Protein AF-A0A099D2W9-F1 (afdb_monomer_lite)

Organism: NCBI:txid414996

Sequence (85 aa):
MTLTVDPEAGYAAIRWFGMDPPEGLYVTHNSEVEPQVDLLTDGGTPNCFPRSAALSLGDIRKALVEFVSTGKRPVGVNWEWFDRL

Radius of gyration: 12.14 Å; chains: 1; bounding box: 29×29×29 Å

Secondary structure (DSSP, 8-state):
-EEEEETTTTEEEEEEEE-SSSPEEEEE---SSPPS-----TTT---PPPGGG-EEHHHHHHHHHHHHHHSS--SSS-EEE----

InterPro domains:
  IPR025680 Double-stranded DNA deaminase immunity protein DddI [PF14430] (32-80)

Foldseek 3Di:
DDKFDDVVLQKIKDWDQDPPPVGAIKIFFAPDDQDPDFRDPDPPDPPTDDSRRIDGPVQVVVQVVQCVVPVDRRPSTDIDGDDDD

Structure (mmCIF, N/CA/C/O backbone):
data_AF-A0A099D2W9-F1
#
_entry.id   AF-A0A099D2W9-F1
#
loop_
_atom_site.group_PDB
_atom_site.id
_atom_site.type_symbol
_atom_site.label_atom_id
_atom_site.label_alt_id
_atom_site.label_comp_id
_atom_site.label_asym_id
_atom_site.label_entity_id
_atom_site.label_seq_id
_atom_site.pdbx_PDB_ins_code
_atom_site.Cartn_x
_atom_site.Cartn_y
_atom_site.Cartn_z
_atom_site.occupancy
_atom_site.B_iso_or_equiv
_atom_site.auth_seq_id
_atom_site.auth_comp_id
_atom_site.auth_asym_id
_atom_site.auth_atom_id
_atom_site.pdbx_PDB_model_num
ATOM 1 N N . MET A 1 1 ? -0.372 -2.936 -9.561 1.00 80.12 1 MET A N 1
ATOM 2 C CA . MET A 1 1 ? -0.563 -2.657 -8.121 1.00 80.12 1 MET A CA 1
ATOM 3 C C . MET A 1 1 ? -1.803 -3.393 -7.644 1.00 80.12 1 MET A C 1
ATOM 5 O O . MET A 1 1 ? -2.780 -3.401 -8.380 1.00 80.12 1 MET A O 1
ATOM 9 N N . THR A 1 2 ? -1.772 -3.997 -6.459 1.00 85.25 2 THR A N 1
ATOM 10 C CA . THR A 1 2 ? -2.950 -4.591 -5.801 1.00 85.25 2 THR A CA 1
ATOM 11 C C . THR A 1 2 ? -3.133 -3.970 -4.417 1.00 85.25 2 THR A C 1
ATOM 13 O O . THR A 1 2 ? -2.158 -3.537 -3.806 1.00 85.25 2 THR A O 1
ATOM 16 N N . LEU A 1 3 ? -4.367 -3.923 -3.922 1.00 86.12 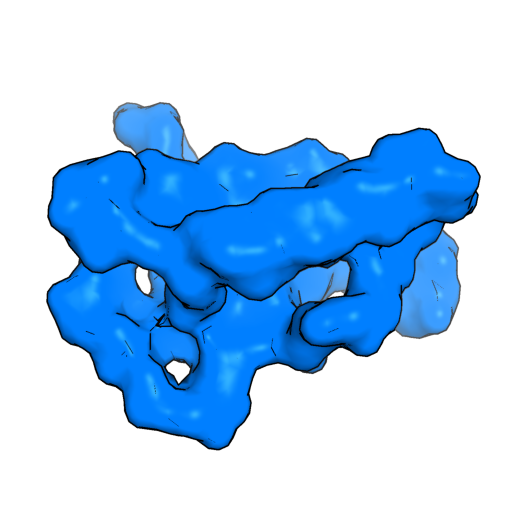3 LEU A N 1
ATOM 17 C CA . LEU A 1 3 ? -4.732 -3.334 -2.632 1.00 86.12 3 LEU A CA 1
ATOM 18 C C . LEU A 1 3 ? -5.582 -4.346 -1.860 1.00 86.12 3 LEU A C 1
ATOM 20 O O . LEU A 1 3 ? -6.487 -4.936 -2.445 1.00 86.12 3 LEU A O 1
ATOM 24 N N . THR A 1 4 ? -5.321 -4.503 -0.565 1.00 87.12 4 THR A N 1
ATOM 25 C CA . THR A 1 4 ? -6.279 -5.108 0.370 1.00 87.12 4 THR A CA 1
ATOM 26 C C . THR A 1 4 ? -6.741 -4.057 1.369 1.00 87.12 4 THR A C 1
ATOM 28 O O . THR A 1 4 ? -5.971 -3.160 1.721 1.00 87.12 4 THR A O 1
ATOM 31 N N . VAL A 1 5 ? -7.993 -4.149 1.802 1.00 86.25 5 VAL A N 1
ATOM 32 C CA . VAL A 1 5 ? -8.609 -3.190 2.715 1.00 86.25 5 VAL A CA 1
ATOM 33 C C . VAL A 1 5 ? -9.445 -3.913 3.756 1.00 86.25 5 VAL A C 1
ATOM 35 O O . VAL A 1 5 ? -10.256 -4.770 3.418 1.00 86.25 5 VAL A O 1
ATOM 38 N N . ASP A 1 6 ? -9.268 -3.509 5.008 1.00 86.69 6 ASP A N 1
ATOM 39 C CA . ASP A 1 6 ? -10.178 -3.810 6.100 1.00 86.69 6 ASP A CA 1
ATOM 40 C C . ASP A 1 6 ? -10.830 -2.490 6.554 1.00 86.69 6 ASP A C 1
ATOM 42 O O . ASP A 1 6 ? -10.211 -1.685 7.264 1.00 86.69 6 ASP A O 1
ATOM 46 N N . PRO A 1 7 ? -12.063 -2.209 6.097 1.00 82.25 7 PRO A N 1
ATOM 47 C CA . PRO A 1 7 ? -12.749 -0.974 6.439 1.00 82.25 7 PRO A CA 1
ATOM 48 C C . PRO A 1 7 ? -13.225 -0.939 7.896 1.00 82.25 7 PRO A C 1
ATOM 50 O O . PRO A 1 7 ? -13.391 0.160 8.421 1.00 82.25 7 PRO A O 1
ATOM 53 N N . GLU A 1 8 ? -13.430 -2.090 8.548 1.00 84.25 8 GLU A N 1
ATOM 54 C CA . GLU A 1 8 ? -13.830 -2.144 9.960 1.00 84.25 8 GLU A CA 1
ATOM 55 C C . GLU A 1 8 ? -12.647 -1.806 10.865 1.00 84.25 8 GLU A C 1
ATOM 57 O O . GLU A 1 8 ? -12.786 -1.027 11.808 1.00 84.25 8 GLU A O 1
ATOM 62 N N . ALA A 1 9 ? -11.464 -2.324 10.530 1.00 84.31 9 ALA A N 1
ATOM 63 C CA . ALA A 1 9 ? -10.236 -1.998 11.241 1.00 84.31 9 ALA A CA 1
ATOM 64 C C . ALA A 1 9 ? -9.691 -0.600 10.893 1.00 84.31 9 ALA A C 1
ATOM 66 O O . ALA A 1 9 ? -8.942 -0.019 11.675 1.00 84.31 9 ALA A O 1
ATOM 67 N N . GLY A 1 10 ? -10.050 -0.042 9.731 1.00 88.94 10 GLY A N 1
ATOM 68 C CA . GLY A 1 10 ? -9.565 1.265 9.276 1.00 88.94 10 GLY A CA 1
ATOM 69 C C . GLY A 1 10 ? -8.154 1.228 8.678 1.00 88.94 10 GLY A C 1
ATOM 70 O O . GLY A 1 10 ? -7.472 2.260 8.635 1.00 88.94 10 GLY A O 1
ATOM 71 N N . TYR A 1 11 ? -7.735 0.064 8.175 1.00 89.62 11 TYR A N 1
ATOM 72 C CA . TYR A 1 11 ? -6.409 -0.159 7.604 1.00 89.62 11 TYR A CA 1
ATOM 73 C C . TYR A 1 11 ? -6.476 -0.767 6.206 1.00 89.62 11 TYR A C 1
ATOM 75 O O . TYR A 1 11 ? -7.439 -1.421 5.809 1.00 89.62 11 TYR A O 1
ATOM 83 N N . ALA A 1 12 ? -5.414 -0.552 5.445 1.00 90.25 12 ALA A N 1
ATOM 84 C CA . ALA A 1 12 ? -5.210 -1.184 4.156 1.00 90.25 12 ALA A CA 1
ATOM 85 C C . ALA A 1 12 ? -3.714 -1.352 3.879 1.00 90.25 12 ALA A C 1
ATOM 87 O O . ALA A 1 12 ? -2.872 -0.711 4.509 1.00 90.25 12 ALA A O 1
ATOM 88 N N . ALA A 1 13 ? -3.387 -2.213 2.922 1.00 90.62 13 ALA A N 1
ATOM 89 C CA . ALA A 1 13 ? -2.018 -2.427 2.472 1.00 90.62 13 ALA A CA 1
ATOM 90 C C . ALA A 1 13 ? -1.966 -2.479 0.947 1.00 90.62 13 ALA A C 1
ATOM 92 O O . ALA A 1 13 ? -2.837 -3.066 0.296 1.00 90.62 13 ALA A O 1
ATOM 93 N N . ILE A 1 14 ? -0.934 -1.859 0.376 1.00 90.38 14 ILE A N 1
ATOM 94 C CA . ILE A 1 14 ? -0.704 -1.830 -1.068 1.00 90.38 14 ILE A CA 1
ATOM 95 C C . ILE A 1 14 ? 0.469 -2.740 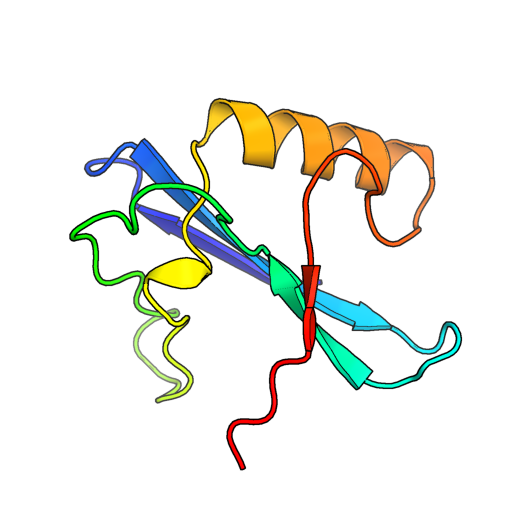-1.396 1.00 90.38 14 ILE A C 1
ATOM 97 O O . ILE A 1 14 ? 1.495 -2.718 -0.724 1.00 90.38 14 ILE A O 1
ATOM 101 N N . ARG A 1 15 ? 0.337 -3.494 -2.485 1.00 88.81 15 ARG A N 1
ATOM 102 C CA . ARG A 1 15 ? 1.429 -4.231 -3.115 1.00 88.81 15 ARG A CA 1
ATOM 103 C C . ARG A 1 15 ? 1.710 -3.658 -4.495 1.00 88.81 15 ARG A C 1
ATOM 105 O O . ARG A 1 15 ? 0.823 -3.530 -5.348 1.00 88.81 15 ARG A O 1
ATOM 112 N N . TRP A 1 16 ? 2.966 -3.321 -4.719 1.00 87.06 16 TRP A N 1
ATOM 113 C CA . TRP A 1 16 ? 3.482 -2.810 -5.972 1.00 87.06 16 TRP A CA 1
ATOM 114 C C . TRP A 1 16 ? 4.290 -3.892 -6.685 1.00 87.06 16 TRP A C 1
ATOM 116 O O . TRP A 1 16 ? 5.160 -4.525 -6.093 1.00 87.06 16 TRP A O 1
ATOM 126 N N . PHE A 1 17 ? 3.983 -4.071 -7.967 1.00 82.50 17 PHE A N 1
ATOM 127 C CA . PHE A 1 17 ? 4.705 -4.933 -8.895 1.00 82.50 17 PHE A CA 1
ATOM 128 C C . PHE A 1 17 ? 5.232 -3.994 -9.976 1.00 82.50 17 PHE A C 1
ATOM 130 O O . PHE A 1 17 ? 4.475 -3.593 -10.863 1.00 82.50 17 PHE A O 1
ATOM 137 N N . GLY A 1 18 ? 6.463 -3.523 -9.810 1.00 70.50 18 GLY A N 1
ATOM 138 C CA . GLY A 1 18 ? 7.078 -2.551 -10.708 1.00 70.50 18 GLY A CA 1
ATOM 139 C C . GLY A 1 18 ? 8.189 -3.172 -11.531 1.00 70.50 18 GLY A C 1
ATOM 140 O O . GLY A 1 18 ? 8.896 -4.044 -11.037 1.00 70.50 18 GLY A O 1
ATOM 141 N N . MET A 1 19 ? 8.362 -2.664 -12.751 1.00 66.19 19 MET A N 1
ATOM 142 C CA . MET A 1 19 ? 9.578 -2.871 -13.551 1.00 66.19 19 MET A CA 1
ATOM 143 C C . MET A 1 19 ? 10.610 -1.749 -13.324 1.00 66.19 19 MET A C 1
ATOM 145 O O . MET A 1 19 ? 11.680 -1.759 -13.919 1.00 66.19 19 MET A O 1
ATOM 149 N N . ASP A 1 20 ? 10.282 -0.746 -12.499 1.00 67.50 20 ASP A N 1
ATOM 150 C CA . ASP A 1 20 ? 11.208 0.335 -12.160 1.00 67.50 20 ASP A CA 1
ATOM 151 C C . ASP A 1 20 ? 12.322 -0.200 -11.242 1.00 67.50 20 ASP A C 1
ATOM 153 O O . ASP A 1 20 ? 12.000 -0.841 -10.240 1.00 67.50 20 ASP A O 1
ATOM 157 N N . PRO A 1 21 ? 13.610 0.086 -11.516 1.00 59.84 21 PRO A N 1
ATOM 158 C CA . PRO A 1 21 ? 14.710 -0.358 -10.669 1.00 59.84 21 PRO A CA 1
ATOM 159 C C . PRO A 1 21 ? 14.621 0.201 -9.231 1.00 59.84 21 PRO A C 1
ATOM 161 O O . PRO A 1 21 ? 14.423 1.409 -9.062 1.00 59.84 21 PRO A O 1
ATOM 164 N N . PRO A 1 22 ? 14.840 -0.627 -8.188 1.00 66.25 22 PRO A N 1
ATOM 165 C CA . PRO A 1 22 ? 15.072 -2.066 -8.266 1.00 66.25 22 PRO A CA 1
ATOM 166 C C . PRO A 1 22 ? 13.772 -2.807 -8.589 1.00 66.25 22 PRO A C 1
ATOM 168 O O . PRO A 1 22 ? 12.751 -2.594 -7.934 1.00 66.25 22 PRO A O 1
ATOM 171 N N . GLU A 1 23 ? 13.831 -3.693 -9.582 1.00 74.88 23 GLU A N 1
ATOM 172 C CA . GLU A 1 23 ? 12.715 -4.578 -9.903 1.00 74.88 23 GLU A CA 1
ATOM 173 C C . GLU A 1 23 ? 12.395 -5.452 -8.689 1.00 74.88 23 GLU A C 1
ATOM 175 O O . GLU A 1 23 ? 13.292 -5.965 -8.015 1.00 74.88 23 GLU A O 1
ATOM 180 N N . GLY A 1 24 ? 11.111 -5.617 -8.388 1.00 77.75 24 GLY A N 1
ATOM 181 C CA . GLY A 1 24 ? 10.716 -6.437 -7.257 1.00 77.75 24 GLY A CA 1
ATOM 182 C C . GLY A 1 24 ? 9.296 -6.205 -6.787 1.00 77.75 24 GLY A C 1
ATOM 183 O O . GLY A 1 24 ? 8.582 -5.297 -7.231 1.00 77.75 24 GLY A O 1
ATOM 184 N N . LEU A 1 25 ? 8.903 -7.060 -5.850 1.00 85.00 25 LEU A N 1
ATOM 185 C CA . LEU A 1 25 ? 7.671 -6.905 -5.115 1.00 85.00 25 LEU A CA 1
ATOM 186 C C . LEU A 1 25 ? 7.906 -5.996 -3.914 1.00 85.00 25 LEU A C 1
ATOM 188 O O . LEU A 1 25 ? 8.793 -6.236 -3.098 1.00 85.00 25 LEU A O 1
ATOM 192 N N . TYR A 1 26 ? 7.076 -4.971 -3.787 1.00 87.81 26 TYR A N 1
ATOM 193 C CA . TYR A 1 26 ? 7.093 -4.098 -2.624 1.00 87.81 26 TYR A CA 1
ATOM 194 C C . TYR A 1 26 ? 5.722 -4.077 -1.984 1.00 87.81 26 TYR A C 1
ATOM 196 O O . TYR A 1 26 ? 4.706 -4.053 -2.682 1.00 87.81 26 TYR A O 1
ATOM 204 N N . VAL A 1 27 ? 5.693 -4.041 -0.662 1.00 90.25 27 VAL A N 1
ATOM 205 C CA . VAL A 1 27 ? 4.481 -3.741 0.095 1.00 90.25 27 VAL A CA 1
ATOM 206 C C . VAL A 1 27 ? 4.655 -2.407 0.799 1.00 90.25 27 VAL A C 1
ATOM 208 O O . VAL A 1 27 ? 5.781 -1.975 1.055 1.00 90.25 27 VAL A O 1
ATOM 211 N N . THR A 1 28 ? 3.549 -1.725 1.078 1.00 91.38 28 THR A N 1
ATOM 212 C CA . THR A 1 28 ? 3.569 -0.611 2.029 1.00 91.38 28 THR A CA 1
ATOM 213 C C . THR A 1 28 ? 4.194 -1.071 3.334 1.00 91.38 28 THR A C 1
ATOM 215 O O . THR A 1 28 ? 4.094 -2.243 3.670 1.00 91.38 28 THR A 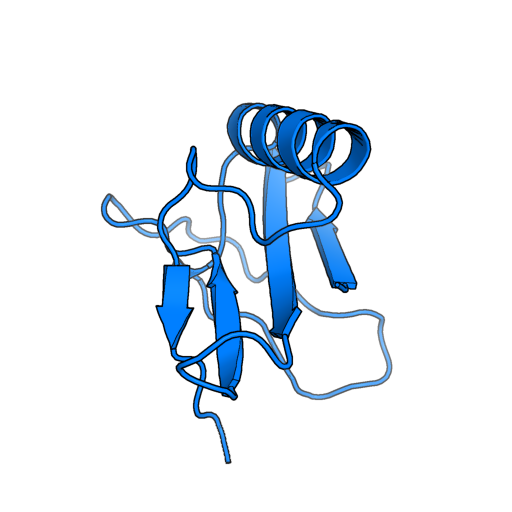O 1
ATOM 218 N N . HIS A 1 29 ? 4.847 -0.167 4.052 1.00 89.81 29 HIS A N 1
ATOM 219 C CA . HIS A 1 29 ? 5.468 -0.465 5.331 1.00 89.81 29 HIS A CA 1
ATOM 220 C C . HIS A 1 29 ? 5.140 0.632 6.334 1.00 89.81 29 HIS A C 1
ATOM 222 O O . HIS A 1 29 ? 5.285 1.823 6.062 1.00 89.81 29 HIS A O 1
ATOM 228 N N . ASN A 1 30 ? 4.692 0.220 7.503 1.00 86.69 30 ASN A N 1
ATOM 229 C CA . ASN A 1 30 ? 4.448 1.048 8.653 1.00 86.69 30 ASN A CA 1
ATOM 230 C C . ASN A 1 30 ? 5.685 0.970 9.546 1.00 86.69 30 ASN A C 1
ATOM 232 O O . ASN A 1 30 ? 5.917 -0.028 10.217 1.00 86.69 30 ASN A O 1
ATOM 236 N N . SER A 1 31 ? 6.490 2.029 9.528 1.00 76.81 31 SER A N 1
ATOM 237 C CA . SER A 1 31 ? 7.694 2.143 10.356 1.00 76.81 31 SER A CA 1
ATOM 238 C C . SER A 1 31 ? 7.402 2.475 11.824 1.00 76.81 31 SER A C 1
ATOM 240 O O . SER A 1 31 ? 8.340 2.630 12.604 1.00 76.81 3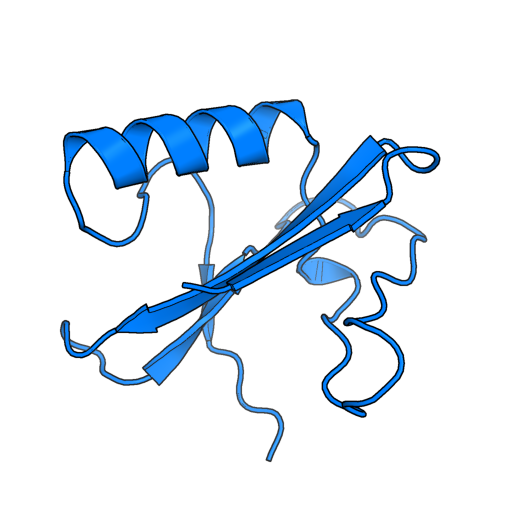1 SER A O 1
ATOM 242 N N . GLU A 1 32 ? 6.132 2.665 12.187 1.00 78.44 32 GLU A N 1
ATOM 243 C CA . GLU A 1 32 ? 5.700 2.928 13.557 1.00 78.44 32 GLU A CA 1
ATOM 244 C C . GLU A 1 32 ? 5.258 1.629 14.258 1.00 78.44 32 GLU A C 1
ATOM 246 O O . GLU A 1 32 ? 5.808 0.553 14.030 1.00 78.44 32 GLU A O 1
ATOM 251 N N . VAL A 1 33 ? 4.281 1.724 15.163 1.00 74.06 33 VAL A N 1
ATOM 252 C CA . VAL A 1 33 ? 3.710 0.568 15.856 1.00 74.06 33 VAL A CA 1
ATOM 253 C C . VAL A 1 33 ? 2.861 -0.242 14.879 1.00 74.06 33 VAL A C 1
ATOM 255 O O . VAL A 1 33 ? 1.879 0.265 14.333 1.00 74.06 33 VAL A O 1
ATOM 258 N N . GLU A 1 34 ? 3.216 -1.516 14.702 1.00 73.31 34 GLU A N 1
ATOM 259 C CA . GLU A 1 34 ? 2.457 -2.443 13.864 1.00 73.31 34 GLU A CA 1
ATOM 260 C C . GLU A 1 34 ? 1.007 -2.584 14.361 1.00 73.31 34 GLU A C 1
ATOM 262 O O . GLU A 1 34 ? 0.779 -2.953 15.525 1.00 73.31 34 GLU A O 1
ATOM 267 N N . PRO A 1 35 ? 0.006 -2.343 13.495 1.00 74.50 35 PRO A N 1
ATOM 268 C CA . PRO A 1 35 ? -1.386 -2.593 13.833 1.00 74.50 35 PRO A CA 1
ATOM 269 C C . PRO A 1 35 ? -1.601 -4.075 14.155 1.00 74.50 35 PRO A C 1
ATOM 271 O O . PRO A 1 35 ? -1.106 -4.959 13.457 1.00 74.50 35 PRO A O 1
ATOM 274 N N . GLN A 1 36 ? -2.400 -4.372 15.182 1.00 77.31 36 GLN A N 1
ATOM 275 C CA . GLN A 1 36 ? -2.833 -5.742 15.494 1.00 77.31 36 GLN A CA 1
ATOM 276 C C . GLN A 1 36 ? -3.988 -6.170 14.570 1.00 77.31 36 GLN A C 1
ATOM 278 O O . GLN A 1 36 ? -5.039 -6.601 15.035 1.00 77.31 36 GLN A O 1
ATOM 283 N N . VAL A 1 37 ? -3.808 -5.986 13.260 1.00 71.94 37 VAL A N 1
ATOM 284 C CA . VAL A 1 37 ? -4.810 -6.252 12.222 1.00 71.94 37 VAL A CA 1
ATOM 285 C C . VAL A 1 37 ? -4.207 -7.211 11.212 1.00 71.94 37 VAL A C 1
ATOM 287 O O . VAL A 1 37 ? -3.185 -6.917 10.591 1.00 71.94 37 VAL A O 1
ATOM 290 N N . ASP A 1 38 ? -4.851 -8.359 11.036 1.00 71.19 38 ASP A N 1
ATOM 291 C CA . ASP A 1 38 ? -4.455 -9.334 10.030 1.00 71.19 38 ASP A CA 1
ATOM 292 C C . ASP A 1 38 ? -5.133 -8.981 8.699 1.00 71.19 38 ASP A C 1
ATOM 294 O O . ASP A 1 38 ? -6.274 -9.352 8.431 1.00 71.19 38 ASP A O 1
ATOM 298 N N . LEU A 1 39 ? -4.417 -8.237 7.851 1.00 70.25 39 LEU A N 1
ATOM 299 C CA . LEU A 1 39 ? -4.871 -7.909 6.501 1.00 70.25 39 LEU A CA 1
ATOM 300 C C . LEU A 1 39 ? -4.747 -9.140 5.587 1.00 70.25 39 LEU A C 1
ATOM 302 O O . LEU A 1 39 ? -3.717 -9.381 4.947 1.00 70.25 39 LEU A O 1
ATOM 306 N N . LEU A 1 40 ? -5.815 -9.934 5.531 1.00 61.09 40 LEU A N 1
ATOM 307 C CA . LEU A 1 40 ? -5.939 -11.069 4.618 1.00 61.09 40 LEU A CA 1
ATOM 308 C C . LEU A 1 40 ? -6.191 -10.587 3.179 1.00 61.09 40 LEU A C 1
ATOM 310 O O . LEU A 1 40 ? -6.894 -9.603 2.941 1.00 61.09 40 LEU A O 1
ATOM 314 N N . THR A 1 41 ? -5.612 -11.283 2.199 1.00 58.06 41 THR A N 1
ATOM 315 C CA . THR A 1 41 ? -5.949 -11.092 0.782 1.00 58.06 41 THR A CA 1
ATOM 316 C C . THR A 1 41 ? -7.057 -12.055 0.388 1.00 58.06 41 THR A C 1
ATOM 318 O O . THR A 1 41 ? -6.905 -13.261 0.556 1.00 58.06 41 THR A O 1
ATOM 321 N N . ASP A 1 42 ? -8.167 -11.493 -0.089 1.00 47.81 42 ASP A N 1
ATOM 322 C CA . ASP A 1 42 ? -9.112 -12.060 -1.062 1.00 47.81 42 ASP A CA 1
ATOM 323 C C . ASP A 1 42 ? -9.364 -13.582 -1.097 1.00 47.81 42 ASP A C 1
ATOM 325 O O . ASP A 1 42 ? -9.514 -14.151 -2.165 1.00 47.81 42 ASP A O 1
ATOM 329 N N . GLY A 1 43 ? -9.494 -14.267 0.041 1.00 43.91 43 GLY A N 1
ATOM 330 C CA . GLY A 1 43 ? -10.156 -15.581 0.143 1.00 43.91 43 GLY A CA 1
ATOM 331 C C . GLY A 1 43 ? -9.585 -16.755 -0.678 1.00 43.91 43 GLY A C 1
ATOM 332 O O . GLY A 1 43 ? -10.130 -17.852 -0.587 1.00 43.91 43 GLY A O 1
ATOM 333 N N . GLY A 1 44 ? -8.512 -16.568 -1.452 1.00 44.81 44 GLY A N 1
ATOM 334 C CA . GLY A 1 44 ? -7.983 -17.583 -2.370 1.00 44.81 44 GLY A CA 1
ATOM 335 C C . GLY A 1 44 ? -6.458 -17.668 -2.442 1.00 44.81 44 GLY A C 1
ATOM 336 O O . GLY A 1 44 ? -5.941 -18.685 -2.901 1.00 44.81 44 GLY A O 1
ATOM 337 N N . THR A 1 45 ? -5.726 -16.660 -1.954 1.00 49.41 45 THR A N 1
ATOM 338 C CA . THR A 1 45 ? -4.257 -16.635 -2.024 1.00 49.41 45 THR A CA 1
ATOM 339 C C . THR A 1 45 ? -3.641 -16.642 -0.619 1.00 49.41 45 THR A C 1
ATOM 341 O O . THR A 1 45 ? -3.971 -15.768 0.178 1.00 49.41 45 THR A O 1
ATOM 344 N N . PRO A 1 46 ? -2.691 -17.543 -0.296 1.00 51.97 46 PRO A N 1
ATOM 345 C CA . PRO A 1 46 ? -2.013 -17.572 1.009 1.00 51.97 46 PRO A CA 1
ATOM 346 C C . PRO A 1 46 ? -1.007 -16.421 1.219 1.00 51.97 46 PRO A C 1
ATOM 348 O O . PRO A 1 46 ? -0.285 -16.398 2.216 1.00 51.97 46 PRO A O 1
ATOM 351 N N . ASN A 1 47 ? -0.944 -15.451 0.302 1.00 56.44 47 ASN A N 1
ATOM 352 C CA . ASN A 1 47 ? 0.011 -14.345 0.345 1.00 56.44 47 ASN A CA 1
ATOM 353 C C . ASN A 1 47 ? -0.504 -13.205 1.230 1.00 56.44 47 ASN A C 1
ATOM 355 O O . ASN A 1 47 ? -0.793 -12.104 0.748 1.00 56.44 47 ASN A O 1
ATOM 359 N N . CYS A 1 48 ? -0.593 -13.490 2.531 1.00 67.81 48 CYS A N 1
ATOM 360 C CA . CYS A 1 48 ? -0.933 -12.527 3.572 1.00 67.81 48 CYS A CA 1
ATOM 361 C C . CYS A 1 48 ? 0.034 -11.338 3.543 1.00 67.81 48 CYS A C 1
ATOM 363 O O . CYS A 1 48 ? 1.255 -11.521 3.467 1.00 67.81 48 CYS A O 1
ATOM 365 N N . PHE A 1 49 ? -0.505 -10.122 3.644 1.00 76.50 49 PHE A N 1
ATOM 366 C CA . PHE A 1 49 ? 0.321 -8.964 3.959 1.00 76.50 49 PHE A CA 1
ATOM 367 C C . PHE A 1 49 ? 0.860 -9.117 5.389 1.00 76.50 49 PHE A C 1
ATOM 369 O O . PHE A 1 49 ? 0.131 -9.586 6.268 1.00 76.50 49 PHE A O 1
ATOM 376 N N . PRO A 1 50 ? 2.127 -8.759 5.647 1.00 80.94 50 PRO A N 1
ATOM 377 C CA . PRO A 1 50 ? 2.619 -8.687 7.011 1.00 80.94 50 PRO A CA 1
ATOM 378 C C . PRO A 1 50 ? 1.870 -7.560 7.733 1.00 80.94 50 PRO A C 1
ATOM 380 O O . PRO A 1 50 ? 1.415 -6.608 7.098 1.00 80.94 50 PRO A O 1
ATOM 383 N N . ARG A 1 51 ? 1.743 -7.641 9.060 1.00 82.75 51 ARG A N 1
ATOM 384 C CA . ARG A 1 51 ? 1.095 -6.578 9.852 1.00 82.75 51 ARG A CA 1
ATOM 385 C C . ARG A 1 51 ? 1.815 -5.245 9.710 1.00 82.75 51 ARG A C 1
ATOM 387 O O . ARG A 1 51 ? 1.164 -4.208 9.614 1.00 82.75 51 ARG A O 1
ATOM 394 N N . SER A 1 52 ? 3.141 -5.294 9.577 1.00 86.00 52 SER A N 1
ATOM 395 C CA . SER A 1 52 ? 3.966 -4.143 9.223 1.00 86.00 52 SER A CA 1
ATOM 396 C C . SER A 1 52 ? 3.528 -3.468 7.925 1.00 86.00 52 SER A C 1
ATOM 398 O O . SER A 1 52 ? 3.826 -2.300 7.747 1.00 86.00 52 SER A O 1
ATOM 400 N N . ALA A 1 53 ? 2.781 -4.122 7.028 1.00 88.81 53 ALA A N 1
ATOM 401 C CA . ALA A 1 53 ? 2.323 -3.487 5.797 1.00 88.81 53 ALA A CA 1
ATOM 402 C C . ALA A 1 53 ? 1.035 -2.668 5.922 1.00 88.81 53 ALA A C 1
ATOM 404 O O . ALA A 1 53 ? 0.674 -1.953 4.980 1.00 88.81 53 ALA A O 1
ATOM 405 N N . ALA A 1 54 ? 0.345 -2.763 7.059 1.00 90.12 54 ALA A N 1
ATOM 406 C CA . ALA A 1 54 ? -0.912 -2.078 7.302 1.00 90.12 54 ALA A CA 1
ATOM 407 C C . ALA A 1 54 ? -0.692 -0.581 7.571 1.00 90.12 54 ALA A C 1
ATOM 409 O O . ALA A 1 54 ? -0.087 -0.185 8.569 1.00 90.12 54 ALA A O 1
ATOM 410 N N . LEU A 1 55 ? -1.252 0.256 6.698 1.00 91.12 55 LEU A N 1
ATOM 411 C CA . LEU A 1 55 ? -1.313 1.708 6.850 1.00 91.12 55 LEU A CA 1
ATOM 412 C C . LEU A 1 55 ? -2.757 2.169 7.042 1.00 91.12 55 LEU A C 1
ATOM 414 O O . LEU A 1 55 ? -3.705 1.480 6.660 1.00 91.12 55 LEU A O 1
ATOM 418 N N . SER A 1 56 ? -2.925 3.358 7.622 1.00 91.56 56 SER A N 1
ATOM 419 C CA . SER A 1 56 ? -4.245 3.966 7.786 1.00 91.56 56 SER A CA 1
ATOM 420 C C . SER A 1 56 ? -4.921 4.189 6.426 1.00 91.56 56 SER A C 1
ATOM 422 O O . SER A 1 56 ? -4.258 4.498 5.429 1.00 91.56 56 SER A O 1
ATOM 424 N N . LEU A 1 57 ? -6.257 4.121 6.370 1.00 91.06 57 LEU A N 1
ATOM 425 C CA . LEU A 1 57 ? -6.988 4.467 5.138 1.00 91.06 57 LEU A CA 1
ATOM 426 C C . LEU A 1 57 ? -6.688 5.890 4.646 1.00 91.06 57 LEU A C 1
ATOM 428 O O . LEU A 1 57 ? -6.769 6.157 3.446 1.00 91.06 57 LEU A O 1
ATOM 432 N N . GLY A 1 58 ? -6.348 6.804 5.559 1.00 91.50 58 GLY A N 1
ATOM 433 C CA . GLY A 1 58 ? -5.956 8.168 5.221 1.00 91.50 58 GLY A CA 1
ATOM 434 C C . GLY A 1 58 ? -4.682 8.208 4.380 1.00 91.50 58 GLY A C 1
ATOM 435 O O . GLY A 1 58 ? -4.653 8.878 3.348 1.00 91.50 58 GLY A O 1
ATOM 436 N N . ASP A 1 59 ? -3.656 7.460 4.779 1.00 92.25 59 ASP A N 1
ATOM 437 C CA . ASP A 1 59 ? -2.369 7.435 4.075 1.00 92.25 59 ASP A CA 1
ATOM 438 C C . ASP A 1 59 ? -2.445 6.620 2.788 1.00 92.25 59 ASP A C 1
ATOM 440 O O . ASP A 1 59 ? -1.935 7.042 1.750 1.00 92.25 59 ASP A O 1
ATOM 444 N N . ILE A 1 60 ? -3.205 5.526 2.807 1.00 92.38 60 ILE A N 1
ATOM 445 C CA . ILE A 1 60 ? -3.504 4.732 1.613 1.00 92.38 60 ILE A CA 1
ATOM 446 C C . ILE A 1 60 ? -4.220 5.585 0.565 1.00 92.38 60 ILE A C 1
ATOM 448 O O . ILE A 1 60 ? -3.862 5.551 -0.611 1.00 92.38 60 ILE A O 1
ATOM 452 N N . ARG A 1 61 ? -5.191 6.414 0.968 1.00 92.75 61 ARG A N 1
ATOM 453 C CA . ARG A 1 61 ? -5.881 7.321 0.043 1.00 92.75 61 ARG A CA 1
ATOM 454 C C . ARG A 1 61 ? -4.920 8.324 -0.594 1.00 92.75 61 ARG A C 1
ATOM 456 O O . ARG A 1 61 ? -5.011 8.537 -1.800 1.00 92.75 61 ARG A O 1
ATOM 463 N N . LYS A 1 62 ? -4.001 8.917 0.176 1.00 92.88 62 LYS A N 1
ATOM 464 C CA . LYS A 1 62 ? -2.979 9.832 -0.368 1.00 92.88 62 LYS A CA 1
ATOM 465 C C . LYS A 1 62 ? -2.088 9.116 -1.385 1.00 92.88 62 LYS A C 1
ATOM 467 O O . LYS A 1 62 ? -1.920 9.614 -2.495 1.00 92.88 62 LYS A O 1
ATOM 472 N N . ALA A 1 63 ? -1.614 7.914 -1.052 1.00 92.56 63 ALA A N 1
ATOM 473 C CA . ALA A 1 63 ? -0.795 7.102 -1.947 1.00 92.56 63 ALA A CA 1
ATOM 474 C C . ALA A 1 63 ? -1.526 6.757 -3.256 1.00 92.56 63 ALA A C 1
ATOM 476 O O . ALA A 1 63 ? -0.950 6.849 -4.337 1.00 92.56 63 ALA A O 1
ATOM 477 N N . LEU A 1 64 ? -2.816 6.413 -3.188 1.00 91.56 64 LEU A N 1
ATOM 478 C CA . LEU A 1 64 ? -3.625 6.149 -4.380 1.00 91.56 64 LEU A CA 1
ATOM 479 C C . LEU A 1 64 ? -3.799 7.396 -5.254 1.00 91.56 64 LEU A C 1
ATOM 481 O O . LEU A 1 64 ? -3.746 7.288 -6.477 1.00 91.56 64 LEU A O 1
ATOM 485 N N . VAL A 1 65 ? -3.973 8.575 -4.653 1.00 93.69 65 VAL A N 1
ATOM 486 C CA . VAL A 1 65 ? -4.055 9.843 -5.397 1.00 93.69 65 VAL A CA 1
ATOM 487 C C . VAL A 1 65 ? -2.740 10.134 -6.128 1.00 93.69 65 VAL A C 1
ATOM 489 O O . VAL A 1 65 ? -2.766 10.495 -7.308 1.00 93.69 65 VAL A O 1
ATOM 492 N N . GLU A 1 66 ? -1.593 9.924 -5.475 1.00 92.06 66 GLU A N 1
ATOM 493 C CA . GLU A 1 66 ? -0.274 10.032 -6.115 1.00 92.06 66 GLU A CA 1
ATOM 494 C C . GLU A 1 66 ? -0.121 9.042 -7.274 1.00 92.06 66 GLU A C 1
ATOM 496 O O . GLU A 1 66 ? 0.317 9.426 -8.361 1.00 92.06 66 GLU A O 1
ATOM 501 N N . PHE A 1 67 ? -0.522 7.784 -7.072 1.00 90.12 67 PHE A N 1
ATOM 502 C CA . PHE A 1 67 ? -0.465 6.758 -8.110 1.00 90.12 67 PHE A CA 1
ATOM 503 C C . PHE A 1 67 ? -1.320 7.129 -9.324 1.00 90.12 67 PHE A C 1
ATOM 505 O O . PHE A 1 67 ? -0.829 7.081 -10.446 1.00 90.12 67 PHE A O 1
ATOM 512 N N . VAL A 1 68 ? -2.574 7.543 -9.123 1.00 90.62 68 VAL A N 1
ATOM 513 C CA . VAL A 1 68 ? -3.463 7.943 -10.228 1.00 90.62 68 VAL A CA 1
ATOM 514 C C . VAL A 1 68 ? -2.893 9.142 -10.992 1.00 90.62 68 VAL A C 1
ATOM 516 O O . VAL A 1 68 ? -3.034 9.217 -12.209 1.00 90.62 68 VAL A O 1
ATOM 519 N N . SER A 1 69 ? -2.213 10.055 -10.295 1.00 91.06 69 SER A N 1
ATOM 520 C CA . SER A 1 69 ? -1.637 11.259 -10.900 1.00 91.06 69 SER A CA 1
ATOM 521 C C . SER A 1 69 ? -0.334 10.994 -11.661 1.00 91.06 69 SER A C 1
ATOM 523 O O . SER A 1 69 ? -0.044 11.682 -12.637 1.00 91.06 69 SER A O 1
ATOM 525 N N . THR A 1 70 ? 0.476 10.030 -11.214 1.00 88.44 70 THR A N 1
ATOM 526 C CA . THR A 1 70 ? 1.844 9.815 -11.727 1.00 88.44 70 THR A CA 1
ATOM 527 C C . THR A 1 70 ? 2.027 8.517 -12.509 1.00 88.44 70 THR A C 1
ATOM 529 O O . THR A 1 70 ? 2.982 8.402 -13.274 1.00 88.44 70 THR A O 1
ATOM 532 N N . GLY A 1 71 ? 1.163 7.523 -12.297 1.00 87.50 71 GLY A N 1
ATOM 533 C CA . GLY A 1 71 ? 1.319 6.152 -12.786 1.00 87.50 71 GLY A CA 1
ATOM 534 C C . GLY A 1 71 ? 2.493 5.382 -12.166 1.00 87.50 71 GLY A C 1
ATOM 535 O O . GLY A 1 71 ? 2.755 4.255 -12.578 1.00 87.50 71 GLY A O 1
ATOM 536 N N . LYS A 1 72 ? 3.209 5.966 -11.197 1.00 87.00 72 LYS A N 1
ATOM 537 C CA . LYS A 1 72 ? 4.431 5.415 -10.589 1.00 87.00 72 LYS A CA 1
ATOM 538 C C . LYS A 1 72 ? 4.187 4.973 -9.152 1.00 87.00 72 LYS A C 1
ATOM 540 O O . LYS A 1 72 ? 3.166 5.317 -8.559 1.00 87.00 72 LYS A O 1
ATOM 545 N N . ARG A 1 73 ? 5.148 4.240 -8.577 1.00 88.75 73 ARG A N 1
ATOM 546 C CA . ARG A 1 73 ? 5.127 3.879 -7.154 1.00 88.75 73 ARG A CA 1
ATOM 547 C C . ARG A 1 73 ? 5.016 5.155 -6.294 1.00 88.75 73 ARG A C 1
ATOM 549 O O . ARG A 1 73 ? 5.911 5.996 -6.394 1.00 88.75 73 ARG A O 1
ATOM 556 N N . PRO A 1 74 ? 3.961 5.300 -5.470 1.00 91.00 74 PRO A N 1
ATOM 557 C CA . PRO A 1 74 ? 3.785 6.447 -4.576 1.00 91.00 74 PRO A CA 1
ATOM 558 C C . PRO A 1 74 ? 4.996 6.686 -3.679 1.00 91.00 74 PRO A C 1
ATOM 560 O O . PRO A 1 74 ? 5.597 5.729 -3.198 1.00 91.00 74 PRO A O 1
ATOM 563 N N . VAL A 1 75 ? 5.339 7.946 -3.426 1.00 90.56 75 VAL A N 1
ATOM 564 C CA . VAL A 1 75 ? 6.499 8.316 -2.595 1.00 90.56 75 VAL A CA 1
ATOM 565 C C . VAL A 1 75 ? 6.087 8.792 -1.206 1.00 90.56 75 VAL A C 1
ATOM 567 O O . VAL A 1 75 ? 6.906 8.775 -0.295 1.00 90.56 75 VAL A O 1
ATOM 570 N N . GLY A 1 76 ? 4.818 9.173 -1.023 1.00 87.44 76 GLY A N 1
ATOM 571 C CA . GLY A 1 76 ? 4.268 9.612 0.261 1.00 87.44 76 GLY A CA 1
ATOM 572 C C . GLY A 1 76 ? 4.064 8.507 1.305 1.00 87.44 76 GLY A C 1
ATOM 573 O O . GLY A 1 76 ? 3.543 8.786 2.382 1.00 87.44 76 GLY A O 1
ATOM 574 N N . VAL A 1 77 ? 4.447 7.264 1.007 1.00 90.88 77 VAL A N 1
ATOM 575 C CA . VAL A 1 77 ? 4.400 6.128 1.938 1.00 90.88 77 VAL A CA 1
ATOM 576 C C . VAL A 1 77 ? 5.719 5.372 1.909 1.00 90.88 77 VAL A C 1
ATOM 578 O O . VAL A 1 77 ? 6.418 5.348 0.894 1.00 90.88 77 VAL A O 1
ATOM 581 N N . ASN A 1 78 ? 6.038 4.721 3.023 1.00 91.12 78 ASN A N 1
ATOM 582 C CA . ASN A 1 78 ? 7.198 3.850 3.094 1.00 91.12 78 ASN A CA 1
ATOM 583 C C . ASN A 1 78 ? 6.893 2.515 2.412 1.00 91.12 78 ASN A C 1
ATOM 585 O O . ASN A 1 78 ? 5.770 2.006 2.462 1.00 91.12 78 ASN A O 1
ATOM 589 N N . TRP A 1 79 ? 7.922 1.954 1.789 1.00 89.62 79 TRP A N 1
ATOM 590 C CA . 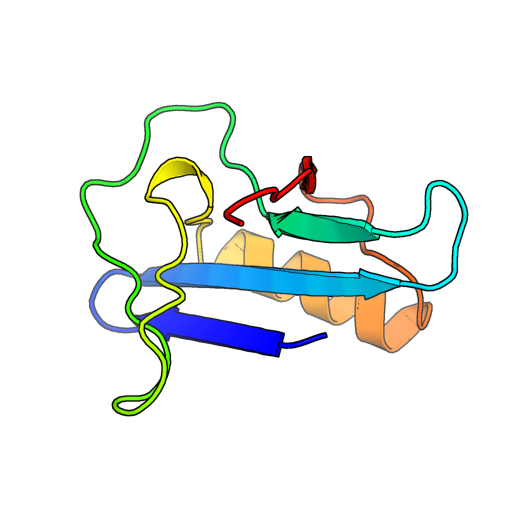TRP A 1 79 ? 7.869 0.668 1.112 1.00 89.62 79 TRP A CA 1
ATOM 591 C C . TRP A 1 79 ? 8.919 -0.251 1.701 1.00 89.62 79 TRP A C 1
ATOM 593 O O . TRP A 1 79 ? 10.053 0.167 1.927 1.00 89.62 79 TRP A O 1
ATOM 603 N N . GLU A 1 80 ? 8.553 -1.510 1.872 1.00 89.06 80 GLU A N 1
ATOM 604 C CA . GLU A 1 80 ? 9.477 -2.575 2.218 1.00 89.06 80 GLU A CA 1
ATOM 605 C C . GLU A 1 80 ? 9.506 -3.586 1.078 1.00 89.06 80 GLU A C 1
ATOM 607 O O . GLU A 1 80 ? 8.492 -3.858 0.422 1.00 89.06 80 GLU A O 1
ATOM 612 N N . TRP A 1 81 ? 10.703 -4.092 0.795 1.00 86.75 81 TRP A N 1
ATOM 613 C CA . TRP A 1 81 ? 10.851 -5.176 -0.157 1.00 86.75 81 TRP A CA 1
ATOM 614 C C . TRP A 1 81 ? 10.184 -6.418 0.416 1.00 86.75 81 TRP A C 1
ATOM 616 O O . TRP A 1 81 ? 10.468 -6.820 1.542 1.00 86.75 81 TRP A O 1
ATOM 626 N N . PHE A 1 82 ? 9.273 -7.006 -0.347 1.00 77.75 82 PHE A N 1
ATOM 627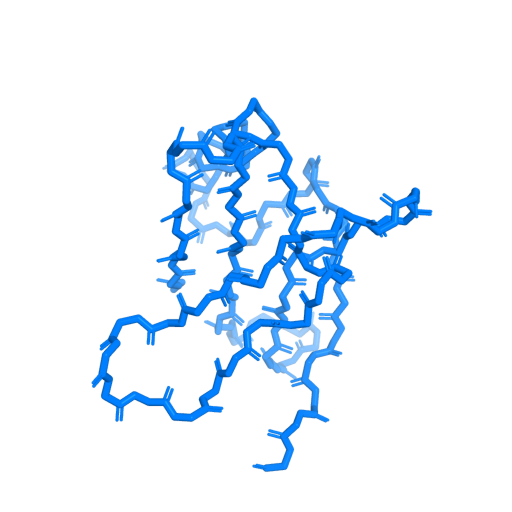 C CA . PHE A 1 82 ? 8.529 -8.161 0.111 1.00 77.75 82 PHE A CA 1
ATOM 628 C C . PHE A 1 82 ? 9.021 -9.404 -0.597 1.00 77.75 82 PHE A C 1
ATOM 630 O O . PHE A 1 82 ? 8.651 -9.684 -1.736 1.00 77.75 82 PHE A O 1
ATOM 637 N N . ASP A 1 83 ? 9.818 -10.157 0.140 1.00 67.19 83 ASP A N 1
ATOM 638 C CA . ASP A 1 83 ? 10.318 -11.462 -0.250 1.00 67.19 83 ASP A CA 1
ATOM 639 C C . ASP A 1 83 ? 9.779 -12.495 0.710 1.00 67.19 83 ASP A C 1
ATOM 641 O O . ASP A 1 83 ? 10.410 -12.926 1.673 1.00 67.19 83 ASP A O 1
ATOM 645 N N . ARG A 1 84 ? 8.518 -12.839 0.484 1.00 55.16 84 ARG A N 1
ATOM 646 C CA . ARG A 1 84 ? 8.044 -14.152 0.879 1.00 55.16 84 ARG A CA 1
ATOM 647 C C . ARG A 1 84 ? 7.948 -14.988 -0.384 1.00 55.16 84 ARG A C 1
ATOM 649 O O . ARG A 1 84 ? 6.906 -14.957 -1.029 1.00 55.16 84 ARG A O 1
ATOM 656 N N . LEU A 1 85 ? 9.071 -15.664 -0.650 1.00 43.16 85 LEU A N 1
ATOM 657 C CA . LEU A 1 85 ? 9.237 -16.998 -1.247 1.00 43.16 85 LEU A CA 1
ATOM 658 C C . LEU A 1 85 ? 8.429 -17.289 -2.518 1.00 43.16 85 LEU A C 1
ATOM 660 O O . LEU A 1 85 ? 7.212 -17.556 -2.404 1.00 43.16 85 LEU A O 1
#

pLDDT: mean 80.32, std 13.32, range [43.16, 93.69]